Protein AF-A0A8T4P7S2-F1 (afdb_monomer_lite)

Sequence (51 aa):
MAQNKIHMPGAFGGLMRYDEEYKSRFMITPSQVIGIVIAIVIFVIVLKVLF

pLDDT: mean 79.75, std 16.67, range [39.22, 98.12]

Secondary structure (DSSP, 8-state):
----------SS-TT--TT-----SS---HHHHHHHHHHHHHHHHHHHHH-

Radius of gyration: 19.99 Å; chains: 1; bounding box: 37×29×48 Å

Foldseek 3Di:
DDPCPPDDPPDPCPPDDPVDDPPDPDDQDPVNVVVVVVVVVVVVVVVVVVD

Structure (mmCIF, N/CA/C/O backbone):
data_AF-A0A8T4P7S2-F1
#
_entry.id   AF-A0A8T4P7S2-F1
#
loop_
_atom_site.group_PDB
_atom_site.id
_atom_site.type_symbol
_atom_site.label_atom_id
_atom_site.label_alt_id
_atom_site.label_comp_id
_atom_site.label_asym_id
_atom_site.label_entity_id
_atom_site.label_seq_id
_atom_site.pdbx_PDB_ins_code
_atom_site.Cartn_x
_atom_site.Cartn_y
_atom_site.Cartn_z
_atom_site.occupancy
_atom_site.B_iso_or_equiv
_atom_site.auth_seq_id
_atom_site.auth_comp_id
_atom_site.auth_asym_id
_atom_site.auth_atom_id
_atom_site.pdbx_PDB_model_num
ATOM 1 N N . MET A 1 1 ? -2.720 3.427 -25.967 1.00 39.22 1 MET A N 1
ATOM 2 C CA . MET A 1 1 ? -3.433 4.609 -25.433 1.00 39.22 1 MET A CA 1
ATOM 3 C C . MET A 1 1 ? -2.375 5.651 -25.074 1.00 39.22 1 MET A C 1
ATOM 5 O O . MET A 1 1 ? -1.364 5.267 -24.505 1.00 39.22 1 MET A O 1
ATOM 9 N N . ALA A 1 2 ? -2.556 6.892 -25.531 1.00 47.19 2 ALA A N 1
ATOM 10 C CA . ALA A 1 2 ? -1.572 7.972 -25.699 1.00 47.19 2 ALA A CA 1
ATOM 11 C C . ALA A 1 2 ? -0.463 8.118 -24.627 1.00 47.19 2 ALA A C 1
ATOM 13 O O . ALA A 1 2 ? -0.739 8.358 -23.455 1.00 47.19 2 ALA A O 1
ATOM 14 N N . GLN A 1 3 ? 0.802 8.072 -25.064 1.00 57.66 3 GLN A N 1
ATOM 15 C CA . GLN A 1 3 ? 1.955 8.560 -24.301 1.00 57.66 3 GLN A CA 1
ATOM 16 C C . GLN 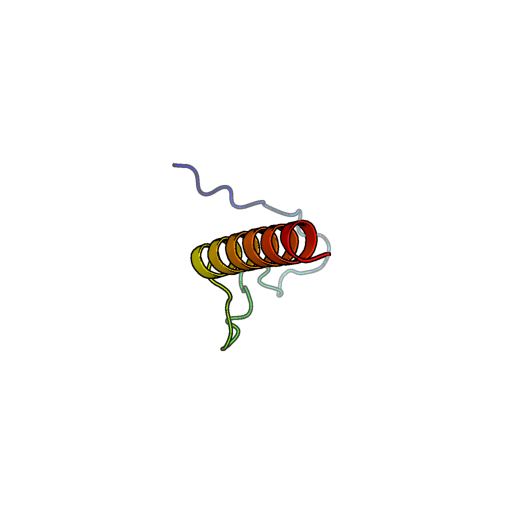A 1 3 ? 1.924 10.090 -24.294 1.00 57.66 3 GLN A C 1
ATOM 18 O O . GLN A 1 3 ? 2.415 10.741 -25.215 1.00 57.66 3 GLN A O 1
ATOM 23 N N . ASN A 1 4 ? 1.316 10.669 -23.262 1.00 56.16 4 ASN A N 1
ATOM 24 C CA . ASN A 1 4 ? 1.251 12.115 -23.089 1.00 56.16 4 ASN A CA 1
ATOM 25 C C . ASN A 1 4 ? 2.612 12.637 -22.586 1.00 56.16 4 ASN A C 1
ATOM 27 O O . ASN A 1 4 ? 2.798 12.896 -21.400 1.00 56.16 4 ASN A O 1
ATOM 31 N N . LYS A 1 5 ? 3.600 12.724 -23.486 1.00 58.28 5 LYS A N 1
ATOM 32 C CA . LYS A 1 5 ? 4.915 13.313 -23.201 1.00 58.28 5 LYS A CA 1
ATOM 33 C C . LYS A 1 5 ? 4.714 14.830 -23.124 1.00 58.28 5 LYS A C 1
ATOM 35 O O . LYS A 1 5 ? 4.589 15.496 -24.149 1.00 58.28 5 LYS A O 1
ATOM 40 N N . ILE A 1 6 ? 4.575 15.358 -21.908 1.00 66.00 6 ILE A N 1
ATOM 41 C CA . ILE A 1 6 ? 4.442 16.798 -21.666 1.00 66.00 6 ILE A CA 1
ATOM 42 C C . ILE A 1 6 ? 5.741 17.464 -22.138 1.00 66.00 6 ILE A C 1
ATOM 44 O O . ILE A 1 6 ? 6.793 17.298 -21.526 1.00 66.00 6 ILE A O 1
ATOM 48 N N . HIS A 1 7 ? 5.680 18.180 -23.261 1.00 60.12 7 HIS A N 1
ATOM 49 C CA . HIS A 1 7 ? 6.797 18.964 -23.777 1.00 60.12 7 HIS A CA 1
ATOM 50 C C . HIS A 1 7 ? 6.831 20.299 -23.028 1.00 60.12 7 HIS A C 1
ATOM 52 O O . HIS A 1 7 ? 6.086 21.221 -23.355 1.00 60.12 7 HIS A O 1
ATOM 58 N N . MET A 1 8 ? 7.661 20.396 -21.989 1.00 65.19 8 MET A N 1
ATOM 59 C CA . MET A 1 8 ? 7.931 21.681 -21.343 1.00 65.19 8 MET A CA 1
ATOM 60 C C . MET A 1 8 ? 8.811 22.524 -22.285 1.00 65.19 8 MET A C 1
ATOM 62 O O . MET A 1 8 ? 9.808 22.004 -22.796 1.00 65.19 8 MET A O 1
ATOM 66 N N . PRO A 1 9 ? 8.453 23.790 -22.576 1.00 62.56 9 PRO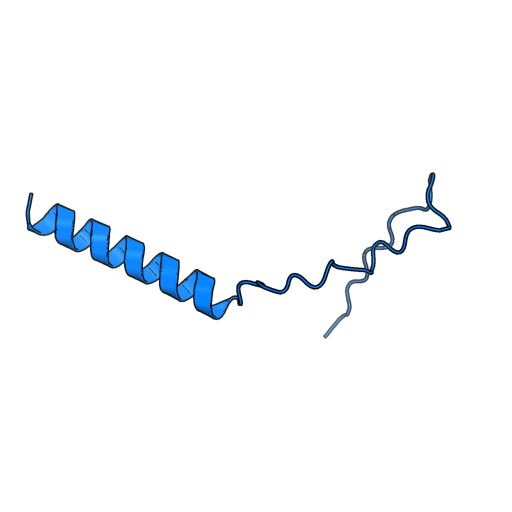 A N 1
ATOM 67 C CA . PRO A 1 9 ? 9.238 24.636 -23.468 1.00 62.56 9 PRO A CA 1
ATOM 68 C C . PRO A 1 9 ? 10.647 24.830 -22.896 1.00 62.56 9 PRO A C 1
ATOM 70 O O . PRO A 1 9 ? 10.808 25.143 -21.718 1.00 62.56 9 PRO A O 1
ATOM 73 N N . GLY A 1 10 ? 11.659 24.608 -23.740 1.00 64.62 10 GLY A N 1
ATOM 74 C CA . GLY A 1 10 ? 13.082 24.556 -23.387 1.00 64.62 10 GLY A CA 1
ATOM 75 C C . GLY A 1 10 ? 13.704 25.907 -23.032 1.00 64.62 10 GLY A C 1
ATOM 76 O O . GLY A 1 10 ? 14.693 26.313 -23.636 1.00 64.62 10 GLY A O 1
ATOM 77 N N . ALA A 1 11 ? 13.146 26.607 -22.051 1.00 62.75 11 ALA A N 1
ATOM 78 C CA . ALA A 1 11 ? 13.786 27.754 -21.430 1.00 62.75 11 ALA A CA 1
ATOM 79 C C . ALA A 1 11 ? 14.694 27.238 -20.297 1.00 62.75 11 ALA A C 1
ATOM 81 O O . ALA A 1 11 ? 14.214 26.958 -19.206 1.00 62.75 11 ALA A O 1
ATOM 82 N N . PHE A 1 12 ? 16.001 27.122 -20.574 1.00 57.59 12 PHE A N 1
ATOM 83 C CA . PHE A 1 12 ? 17.102 26.877 -19.614 1.00 57.59 12 PHE A CA 1
ATOM 84 C C . PHE A 1 12 ? 17.459 25.432 -19.208 1.00 57.59 12 PHE A C 1
ATOM 86 O O . PHE A 1 12 ? 17.729 25.175 -18.038 1.00 57.59 12 PHE A O 1
ATOM 93 N N . GLY A 1 13 ? 17.581 24.481 -20.143 1.00 64.12 13 GLY A N 1
ATOM 94 C CA . GLY A 1 13 ? 18.005 23.134 -19.723 1.00 64.12 13 GLY A CA 1
ATOM 95 C C . GLY A 1 13 ? 18.364 22.117 -20.798 1.00 64.12 13 GLY A C 1
ATOM 96 O O . GLY A 1 13 ? 18.093 20.943 -20.593 1.00 64.12 13 GLY A O 1
ATOM 97 N N . GLY A 1 14 ? 18.986 22.507 -21.917 1.00 67.38 14 GLY A N 1
ATOM 98 C CA . GLY A 1 14 ? 19.313 21.599 -23.040 1.00 67.38 14 GLY A CA 1
ATOM 99 C C . GLY A 1 14 ? 20.195 20.372 -22.723 1.00 67.38 14 GLY A C 1
ATOM 100 O O . GLY A 1 14 ? 20.446 19.574 -23.620 1.00 67.38 14 GLY A O 1
ATOM 101 N N . LEU A 1 15 ? 20.651 20.211 -21.473 1.00 71.25 15 LEU A N 1
ATOM 102 C CA . LEU A 1 15 ? 21.416 19.061 -20.969 1.00 71.25 15 LEU A CA 1
ATOM 103 C C . LEU A 1 15 ? 20.723 18.302 -19.820 1.00 71.25 15 LEU A C 1
ATOM 105 O O . LEU A 1 15 ? 21.223 17.262 -19.402 1.00 71.25 15 LEU A O 1
ATOM 109 N N . MET A 1 16 ? 19.600 18.795 -19.285 1.00 67.12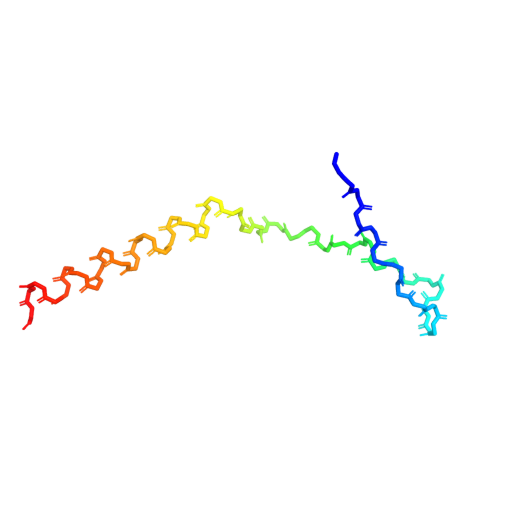 16 MET A N 1
ATOM 110 C CA . MET A 1 16 ? 18.825 18.065 -18.280 1.00 67.12 16 MET A CA 1
ATOM 111 C C . MET A 1 16 ? 17.760 17.217 -18.973 1.00 67.12 16 MET A C 1
ATOM 113 O O . MET A 1 16 ? 16.828 17.741 -19.583 1.00 67.12 16 MET A O 1
ATOM 117 N N . ARG A 1 17 ? 17.878 15.891 -18.853 1.00 69.88 17 ARG A N 1
ATOM 118 C CA . ARG A 1 17 ? 16.805 14.966 -19.225 1.00 69.88 17 ARG A CA 1
ATOM 119 C C . ARG A 1 17 ? 15.769 14.930 -18.112 1.00 69.88 17 ARG A C 1
ATOM 121 O O . ARG A 1 17 ? 15.915 14.205 -17.136 1.00 69.88 17 ARG A O 1
ATOM 128 N N . TYR A 1 18 ? 14.702 15.706 -18.278 1.00 67.00 18 TYR A N 1
ATOM 129 C CA . TYR A 1 18 ? 13.514 15.643 -17.414 1.00 67.00 18 TYR A CA 1
ATOM 130 C C . TYR A 1 18 ? 12.808 14.274 -17.464 1.00 67.00 18 TYR A C 1
ATOM 132 O O . TYR A 1 18 ? 11.965 13.974 -16.629 1.00 67.00 18 TYR A O 1
ATOM 140 N N . ASP A 1 19 ? 13.150 13.445 -18.451 1.00 63.00 19 ASP A N 1
ATOM 141 C CA . ASP A 1 19 ? 12.741 12.053 -18.628 1.00 63.00 19 ASP A CA 1
ATOM 142 C C . ASP A 1 19 ? 13.546 11.045 -17.784 1.00 63.00 19 ASP A C 1
ATOM 144 O O . ASP A 1 19 ? 13.217 9.858 -17.776 1.00 63.00 19 ASP A O 1
ATOM 148 N N . GLU A 1 20 ? 14.576 11.484 -17.057 1.00 68.56 20 GLU A N 1
ATOM 149 C CA . GLU A 1 20 ? 15.296 10.642 -16.100 1.00 68.56 20 GLU A CA 1
ATOM 150 C C . GLU A 1 20 ? 14.648 10.725 -14.713 1.00 68.56 20 GLU A C 1
ATOM 152 O O . GLU A 1 20 ? 15.114 11.413 -13.806 1.00 68.56 20 GLU A O 1
ATOM 157 N N . GLU A 1 21 ? 13.555 9.982 -14.529 1.00 69.69 21 GLU A N 1
ATOM 158 C CA . GLU A 1 21 ? 13.055 9.693 -13.185 1.00 69.69 21 GLU A CA 1
ATOM 159 C C . GLU A 1 21 ? 14.126 8.912 -12.404 1.00 69.69 21 GLU A C 1
ATOM 161 O O . GLU A 1 21 ? 14.577 7.840 -12.826 1.00 69.69 21 GLU A O 1
ATOM 166 N N . TYR A 1 22 ? 14.555 9.449 -11.254 1.00 71.50 22 TYR A N 1
ATOM 167 C CA . TYR A 1 22 ? 15.534 8.798 -10.384 1.00 71.50 22 TYR A CA 1
ATOM 168 C C . TYR A 1 22 ? 14.996 7.433 -9.945 1.00 71.50 22 TYR A C 1
ATOM 170 O O . TYR A 1 22 ? 14.043 7.343 -9.165 1.00 71.50 22 TYR A O 1
ATOM 178 N N . LYS A 1 23 ? 15.617 6.354 -10.437 1.00 72.06 23 LYS A N 1
ATOM 179 C CA . LYS A 1 23 ? 15.311 4.982 -10.016 1.00 72.06 23 LYS A CA 1
ATOM 180 C C . LYS A 1 23 ? 15.769 4.789 -8.574 1.00 72.06 23 LYS A C 1
ATOM 182 O O . LYS A 1 23 ? 16.872 4.313 -8.310 1.00 72.06 23 LYS A O 1
ATOM 187 N N . SER A 1 24 ? 14.919 5.190 -7.636 1.00 79.25 24 SER A N 1
ATOM 188 C CA . SER A 1 24 ? 15.115 4.900 -6.223 1.00 79.25 24 SER A CA 1
ATOM 189 C C . SER A 1 24 ? 15.173 3.385 -6.025 1.00 79.25 24 SER A C 1
ATOM 191 O O . SER A 1 24 ? 14.387 2.637 -6.604 1.00 79.25 24 SER A O 1
ATOM 193 N N . ARG A 1 25 ? 16.074 2.917 -5.153 1.00 76.38 25 ARG A N 1
ATOM 194 C CA . ARG A 1 25 ? 16.078 1.517 -4.682 1.00 76.38 25 ARG A CA 1
ATOM 195 C C . ARG A 1 25 ? 14.764 1.160 -3.975 1.00 76.38 25 ARG A C 1
ATOM 197 O O . ARG A 1 25 ? 14.432 -0.014 -3.855 1.00 76.38 25 ARG A O 1
ATOM 204 N N . PHE A 1 26 ? 14.039 2.179 -3.516 1.00 81.12 26 PHE A N 1
ATOM 205 C CA . PHE A 1 26 ? 12.750 2.085 -2.858 1.00 81.12 26 PHE A CA 1
ATOM 206 C C . PHE A 1 26 ? 11.722 2.916 -3.636 1.00 81.12 26 PHE A C 1
ATOM 208 O O . PHE A 1 26 ? 11.611 4.129 -3.448 1.00 81.12 26 PHE A O 1
ATOM 215 N N . MET A 1 27 ? 11.007 2.262 -4.552 1.00 84.62 27 MET A N 1
ATOM 216 C CA . MET A 1 27 ? 9.859 2.830 -5.261 1.00 84.62 27 MET A CA 1
ATOM 217 C C . MET A 1 27 ? 8.592 2.182 -4.713 1.00 84.62 27 MET A C 1
ATOM 219 O O . MET A 1 27 ? 8.469 0.958 -4.711 1.00 84.62 27 MET A O 1
ATOM 223 N N . ILE A 1 28 ? 7.658 3.005 -4.241 1.00 90.31 28 ILE A N 1
ATOM 224 C CA . ILE A 1 28 ? 6.369 2.522 -3.755 1.00 90.31 28 ILE A CA 1
ATOM 225 C C . ILE A 1 28 ? 5.486 2.255 -4.971 1.00 90.31 28 ILE A C 1
ATOM 227 O O . ILE A 1 28 ? 5.166 3.157 -5.742 1.00 90.31 28 ILE A O 1
ATOM 231 N N . THR A 1 29 ? 5.100 0.998 -5.149 1.00 90.75 29 THR A N 1
ATOM 232 C CA . THR A 1 29 ? 4.149 0.606 -6.191 1.00 90.75 29 THR A CA 1
ATOM 233 C C . THR A 1 29 ? 2.739 1.097 -5.840 1.00 90.75 29 THR A C 1
ATOM 235 O O . THR A 1 29 ? 2.393 1.159 -4.656 1.00 90.75 29 THR A O 1
ATOM 238 N N . PRO A 1 30 ? 1.872 1.386 -6.828 1.00 92.81 30 PRO A N 1
ATOM 239 C CA . PRO A 1 30 ? 0.487 1.788 -6.564 1.00 92.81 30 PRO A CA 1
ATOM 240 C C . PRO A 1 30 ? -0.266 0.810 -5.646 1.00 92.81 30 PRO A C 1
ATOM 242 O O . PRO A 1 30 ? -1.036 1.227 -4.784 1.00 92.81 30 PRO A O 1
ATOM 245 N N . SER A 1 31 ? 0.022 -0.489 -5.758 1.00 94.31 31 SER A N 1
ATOM 246 C CA . SER A 1 31 ? -0.547 -1.531 -4.898 1.00 94.31 31 SER A CA 1
ATOM 247 C C . SER A 1 31 ? -0.190 -1.349 -3.418 1.00 94.31 31 SER A C 1
ATOM 249 O O . SER A 1 31 ? -1.035 -1.560 -2.551 1.00 94.31 31 SER A O 1
ATOM 251 N N . GLN A 1 32 ? 1.041 -0.922 -3.113 1.00 94.75 32 GLN A N 1
ATOM 252 C CA . GLN A 1 32 ? 1.467 -0.646 -1.737 1.00 94.75 32 GLN A CA 1
ATOM 253 C C . GLN A 1 32 ? 0.752 0.581 -1.163 1.00 94.75 32 GLN A C 1
ATOM 255 O O . GLN A 1 32 ? 0.367 0.560 0.003 1.00 94.75 32 GLN A O 1
ATOM 260 N N . VAL A 1 33 ? 0.508 1.613 -1.979 1.00 95.81 33 VAL A N 1
ATOM 261 C CA . VAL A 1 33 ? -0.269 2.793 -1.559 1.00 95.81 33 VAL A CA 1
ATOM 262 C C . VAL A 1 33 ? -1.688 2.384 -1.162 1.00 95.81 33 VAL A C 1
ATOM 264 O O . VAL A 1 33 ? -2.156 2.749 -0.086 1.00 95.81 33 VAL A O 1
ATOM 267 N N . ILE A 1 34 ? -2.350 1.567 -1.987 1.00 97.19 34 ILE A N 1
ATOM 268 C CA . ILE A 1 34 ? -3.707 1.070 -1.712 1.00 97.19 34 ILE A CA 1
ATOM 269 C C . ILE A 1 34 ? -3.737 0.248 -0.416 1.00 97.19 34 ILE A C 1
ATOM 271 O O . ILE A 1 34 ? -4.622 0.443 0.417 1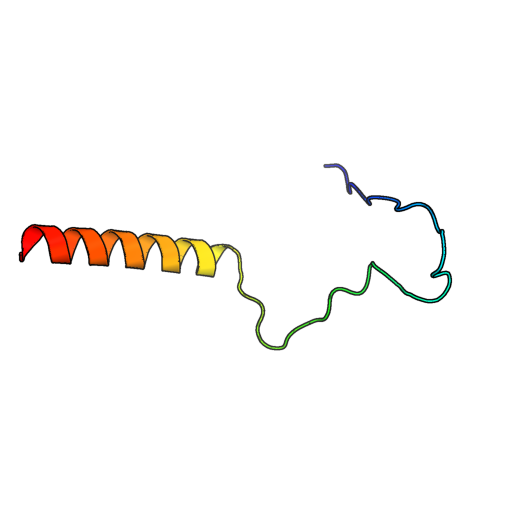.00 97.19 34 ILE A O 1
ATOM 275 N N . GLY A 1 35 ? -2.746 -0.626 -0.207 1.00 97.50 35 GLY A N 1
ATOM 276 C CA . GLY A 1 35 ? -2.631 -1.415 1.021 1.00 97.50 35 GLY A CA 1
ATOM 277 C C . GLY A 1 35 ? -2.503 -0.552 2.280 1.00 97.50 35 GLY A C 1
ATOM 278 O O . GLY A 1 35 ? -3.191 -0.807 3.269 1.00 97.50 35 GLY A O 1
ATOM 279 N N . ILE A 1 36 ? -1.683 0.504 2.231 1.00 96.81 36 ILE A N 1
ATOM 280 C CA . ILE A 1 36 ? -1.511 1.445 3.351 1.00 96.81 36 ILE A CA 1
ATOM 281 C C . ILE A 1 36 ? -2.826 2.169 3.662 1.00 96.81 36 ILE A C 1
ATOM 283 O O . ILE A 1 36 ? -3.200 2.280 4.828 1.00 96.81 36 ILE A O 1
ATOM 287 N N . VAL A 1 37 ? -3.557 2.617 2.638 1.00 97.75 37 VAL A N 1
ATOM 288 C CA . VAL A 1 37 ? -4.852 3.293 2.824 1.00 97.75 37 VAL A CA 1
ATOM 289 C C . VAL A 1 37 ? -5.853 2.375 3.528 1.00 97.75 37 VAL A C 1
ATOM 291 O O . VAL A 1 37 ? -6.476 2.784 4.507 1.00 97.75 37 VAL A O 1
ATOM 294 N N . ILE A 1 38 ? -5.972 1.122 3.084 1.00 98.12 38 ILE A N 1
ATOM 295 C CA . ILE A 1 38 ? -6.875 0.141 3.703 1.00 98.12 38 ILE A CA 1
ATOM 296 C C . ILE A 1 38 ? -6.481 -0.117 5.164 1.00 98.12 38 ILE A C 1
ATOM 298 O O . ILE A 1 38 ? -7.348 -0.133 6.037 1.00 98.12 38 ILE A O 1
ATOM 302 N N . ALA A 1 39 ? -5.184 -0.267 5.447 1.00 97.81 39 ALA A N 1
ATOM 303 C CA . ALA A 1 39 ? -4.691 -0.487 6.805 1.00 97.81 39 ALA A CA 1
ATOM 304 C C . ALA A 1 39 ? -5.053 0.671 7.750 1.00 97.81 39 ALA A C 1
ATOM 306 O O . ALA A 1 39 ? -5.509 0.430 8.868 1.00 97.81 39 ALA A O 1
ATOM 307 N N . ILE A 1 40 ? -4.918 1.920 7.290 1.00 98.00 40 ILE A N 1
ATOM 308 C CA . ILE A 1 40 ? -5.297 3.110 8.067 1.00 98.00 40 ILE A CA 1
ATOM 309 C C . ILE A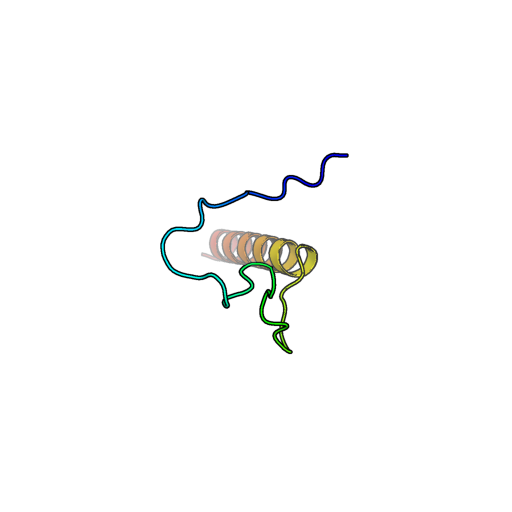 1 40 ? -6.805 3.132 8.330 1.00 98.00 40 ILE A C 1
ATOM 311 O O . ILE A 1 40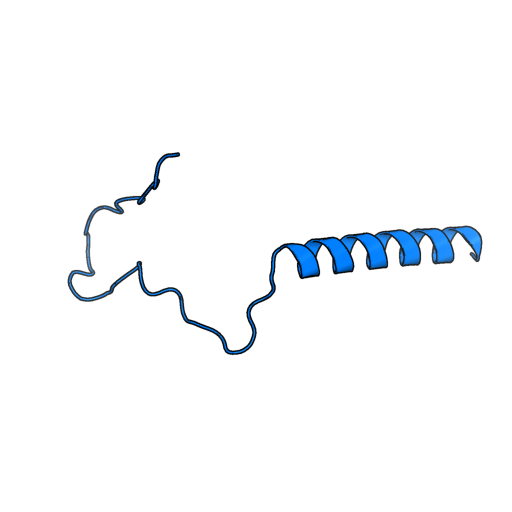 ? -7.224 3.389 9.456 1.00 98.00 40 ILE A O 1
ATOM 315 N N . VAL A 1 41 ? -7.629 2.833 7.322 1.00 98.06 41 VAL A N 1
ATOM 316 C CA . VAL A 1 41 ? -9.092 2.788 7.485 1.00 98.06 41 VAL A CA 1
ATOM 317 C C . VAL A 1 41 ? -9.490 1.755 8.538 1.00 98.06 41 VAL A C 1
ATOM 319 O O . VAL A 1 41 ? -10.259 2.071 9.443 1.00 98.06 41 VAL A O 1
ATOM 322 N N . ILE A 1 42 ? -8.931 0.544 8.465 1.00 98.06 42 ILE A N 1
ATOM 323 C CA . ILE A 1 42 ? -9.187 -0.510 9.455 1.00 98.06 42 ILE A CA 1
ATOM 324 C C . ILE A 1 42 ? -8.748 -0.049 10.846 1.00 98.06 42 ILE A C 1
ATOM 326 O O . ILE A 1 42 ? -9.509 -0.196 11.798 1.00 98.06 42 ILE A O 1
ATOM 330 N N . PHE A 1 43 ? -7.562 0.549 10.965 1.00 97.88 43 PHE A N 1
ATOM 331 C CA . PHE A 1 43 ? -7.053 1.056 12.237 1.00 97.88 43 PHE A CA 1
ATOM 332 C C . PHE A 1 43 ? -7.996 2.092 12.869 1.00 97.88 43 PHE A C 1
ATOM 334 O O . PHE A 1 43 ? -8.326 1.983 14.048 1.00 97.88 43 PHE A O 1
ATOM 341 N N . VAL A 1 44 ? -8.490 3.053 12.082 1.00 97.56 44 VAL A N 1
ATOM 342 C CA . VAL A 1 44 ? -9.447 4.069 12.553 1.00 97.56 44 VAL A CA 1
ATOM 343 C C . VAL A 1 44 ? -10.774 3.436 12.975 1.00 97.56 44 VAL A C 1
ATOM 345 O O . VAL A 1 44 ? -11.334 3.823 13.999 1.00 97.56 44 VAL A O 1
ATOM 348 N N . ILE A 1 45 ? -11.278 2.454 12.220 1.00 97.75 45 ILE A N 1
ATOM 349 C CA . ILE A 1 45 ? -12.509 1.731 12.573 1.00 97.75 45 ILE A CA 1
ATOM 350 C C . ILE A 1 45 ? -12.330 0.988 13.896 1.00 97.75 45 ILE A C 1
ATOM 352 O O . ILE A 1 45 ? -13.179 1.107 14.773 1.00 97.75 45 ILE A O 1
ATOM 356 N N . VAL A 1 46 ? -11.226 0.256 14.055 1.00 97.88 46 VAL A N 1
ATOM 357 C CA . VAL A 1 46 ? -10.910 -0.465 15.294 1.00 97.88 46 VAL A CA 1
ATOM 358 C C . VAL A 1 46 ? -10.849 0.505 16.469 1.00 97.88 46 VAL A C 1
ATOM 360 O O . VAL A 1 46 ? -11.466 0.246 17.498 1.00 97.88 46 VAL A O 1
ATOM 363 N N . LEU A 1 47 ? -10.175 1.646 16.303 1.00 97.31 47 LEU A N 1
ATOM 364 C CA . LEU A 1 47 ? -10.084 2.657 17.351 1.00 97.31 47 LEU A CA 1
ATOM 365 C C . LEU A 1 47 ? -11.468 3.193 17.744 1.00 97.31 47 LEU A C 1
ATOM 367 O O . LEU A 1 47 ? -11.767 3.249 18.926 1.00 97.31 47 LEU A O 1
ATOM 371 N N . LYS A 1 48 ? -12.322 3.511 16.763 1.00 94.88 48 LYS A N 1
ATOM 372 C CA . LYS A 1 48 ? -13.691 4.010 16.981 1.00 94.88 48 LYS A CA 1
ATOM 373 C C . LYS A 1 48 ? -14.637 2.976 17.609 1.00 94.88 48 LYS A C 1
ATOM 375 O O . LYS A 1 48 ? -15.656 3.341 18.179 1.00 94.88 48 LYS A O 1
ATOM 380 N N . VAL A 1 49 ? -14.372 1.686 17.418 1.00 96.00 49 VAL A N 1
ATOM 381 C CA . VAL A 1 49 ? -15.180 0.617 18.025 1.00 96.00 49 VAL A CA 1
ATOM 382 C C . VAL A 1 49 ? -14.742 0.349 19.466 1.00 96.00 49 VAL A C 1
ATOM 384 O O . VAL A 1 49 ? -15.571 -0.031 20.287 1.00 96.00 49 VAL A O 1
ATOM 387 N N . LEU A 1 50 ? -13.455 0.525 19.771 1.00 92.88 50 LEU A N 1
ATOM 388 C CA . LEU A 1 50 ? -12.889 0.247 21.092 1.00 92.88 50 LEU A CA 1
ATOM 389 C C . LEU A 1 50 ? -12.947 1.439 22.065 1.00 92.88 50 LEU A C 1
ATOM 391 O O . LEU A 1 50 ? -12.948 1.200 23.272 1.00 92.88 50 LEU A O 1
ATOM 395 N N . PHE A 1 51 ? -12.987 2.678 21.563 1.00 86.62 51 PHE A N 1
ATOM 396 C CA . PHE A 1 51 ? -13.063 3.925 22.338 1.00 86.62 51 PHE A CA 1
ATOM 397 C C . PHE A 1 51 ? -14.260 4.771 21.904 1.00 86.62 51 PHE A C 1
ATOM 399 O O . PHE A 1 51 ? -14.919 5.334 22.806 1.00 86.62 51 PHE A O 1
#